Protein AF-A0A0F9CRC6-F1 (afdb_monomer)

pLDDT: mean 71.69, std 10.72, range [43.25, 86.62]

Structure (mmCIF, N/CA/C/O backbone):
data_AF-A0A0F9CRC6-F1
#
_entry.id   AF-A0A0F9CRC6-F1
#
loop_
_atom_site.group_PDB
_atom_site.id
_atom_site.type_symbol
_atom_site.label_atom_id
_atom_site.label_alt_id
_atom_site.label_comp_id
_atom_site.label_asym_id
_atom_site.label_entity_id
_atom_site.label_seq_id
_atom_site.pdbx_PDB_ins_code
_atom_site.Cartn_x
_atom_site.Cartn_y
_atom_site.Cartn_z
_atom_site.occupancy
_atom_site.B_iso_or_equiv
_atom_site.auth_seq_id
_atom_site.auth_comp_id
_atom_site.auth_asym_id
_atom_site.auth_atom_id
_atom_site.pdbx_PDB_model_num
ATOM 1 N N . MET A 1 1 ? 8.644 -11.878 -14.365 1.00 49.72 1 MET A N 1
ATOM 2 C CA . MET A 1 1 ? 8.148 -12.415 -13.082 1.00 49.72 1 MET A CA 1
ATOM 3 C C . MET A 1 1 ? 7.237 -11.355 -12.499 1.00 49.72 1 MET A C 1
ATOM 5 O O . MET A 1 1 ? 7.742 -10.294 -12.184 1.00 49.72 1 MET A O 1
ATOM 9 N N . ASN A 1 2 ? 5.920 -11.559 -12.494 1.00 56.22 2 ASN A N 1
ATOM 10 C CA . ASN A 1 2 ? 5.007 -10.591 -11.883 1.00 56.22 2 ASN A CA 1
ATOM 11 C C . ASN A 1 2 ? 4.904 -10.937 -10.399 1.00 56.22 2 ASN A C 1
ATOM 13 O O . ASN A 1 2 ? 4.577 -12.079 -10.075 1.00 56.22 2 ASN A O 1
ATOM 17 N N . THR A 1 3 ? 5.234 -9.992 -9.525 1.00 62.75 3 THR A N 1
ATOM 18 C CA . THR A 1 3 ? 5.061 -10.164 -8.082 1.00 62.75 3 THR A CA 1
ATOM 19 C C . THR A 1 3 ? 3.919 -9.266 -7.649 1.00 62.75 3 THR A C 1
ATOM 21 O O . THR A 1 3 ? 4.014 -8.040 -7.750 1.00 62.75 3 THR A O 1
ATOM 24 N N . ASP A 1 4 ? 2.847 -9.897 -7.187 1.00 68.62 4 ASP A N 1
ATOM 25 C CA . ASP A 1 4 ? 1.664 -9.243 -6.652 1.00 68.62 4 ASP A CA 1
ATOM 26 C C . ASP A 1 4 ? 1.612 -9.518 -5.151 1.00 68.62 4 ASP A C 1
ATOM 28 O O . ASP A 1 4 ? 1.242 -10.608 -4.712 1.00 68.62 4 ASP A O 1
ATOM 32 N N . ILE A 1 5 ? 2.011 -8.537 -4.343 1.00 77.12 5 ILE A N 1
ATOM 33 C CA . ILE A 1 5 ? 1.794 -8.599 -2.897 1.00 77.12 5 ILE A CA 1
ATOM 34 C C . ILE A 1 5 ? 0.426 -7.988 -2.639 1.00 77.12 5 ILE A C 1
ATOM 36 O O . ILE A 1 5 ? 0.253 -6.785 -2.801 1.00 77.12 5 ILE A O 1
ATOM 40 N N . ASN A 1 6 ? -0.542 -8.799 -2.224 1.00 78.31 6 ASN A N 1
ATOM 41 C CA . ASN A 1 6 ? -1.858 -8.329 -1.803 1.00 78.31 6 ASN A CA 1
ATOM 42 C C . ASN A 1 6 ? -2.060 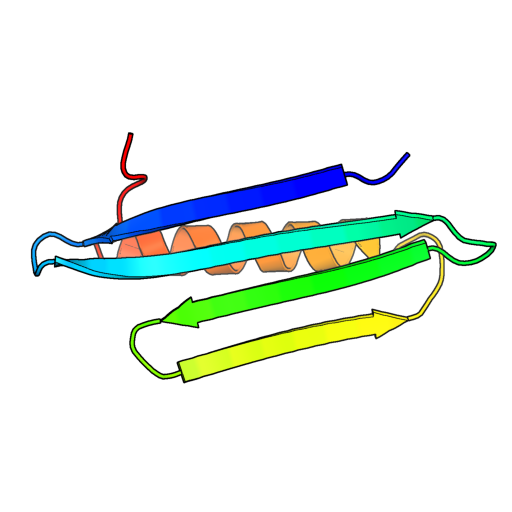-8.638 -0.321 1.00 78.31 6 ASN A C 1
ATOM 44 O O . ASN A 1 6 ? -1.973 -9.793 0.097 1.00 78.31 6 ASN A O 1
ATOM 48 N N . ILE A 1 7 ? -2.337 -7.609 0.475 1.00 81.62 7 ILE A N 1
ATOM 49 C CA . ILE A 1 7 ? -2.688 -7.764 1.882 1.00 81.62 7 ILE A CA 1
ATOM 50 C C . ILE A 1 7 ? -4.068 -7.161 2.105 1.00 81.62 7 ILE A C 1
ATOM 52 O O . ILE A 1 7 ? -4.291 -5.976 1.859 1.00 81.62 7 ILE A O 1
ATOM 56 N N . LYS A 1 8 ? -4.983 -7.978 2.630 1.00 81.88 8 LYS A N 1
ATOM 57 C CA . LYS A 1 8 ? -6.255 -7.526 3.192 1.00 81.88 8 LYS A CA 1
ATOM 58 C C . LYS A 1 8 ? -6.127 -7.414 4.706 1.00 81.88 8 LYS A C 1
ATOM 60 O O . LYS A 1 8 ? -5.574 -8.289 5.372 1.00 81.88 8 LYS A O 1
ATOM 65 N N . ILE A 1 9 ? -6.612 -6.307 5.241 1.00 83.81 9 ILE A N 1
ATOM 66 C CA . ILE A 1 9 ? -6.433 -5.917 6.634 1.00 83.81 9 ILE A CA 1
ATOM 67 C C . ILE A 1 9 ? -7.789 -5.439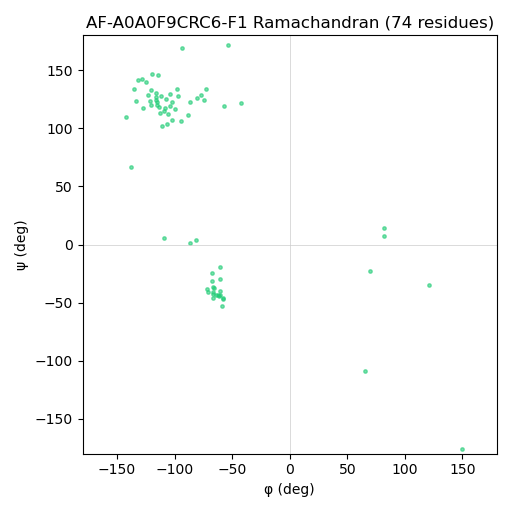 7.146 1.00 83.81 9 ILE A C 1
ATOM 69 O O . ILE A 1 9 ? -8.465 -4.671 6.464 1.00 83.81 9 ILE A O 1
ATOM 73 N N . GLN A 1 10 ? -8.199 -5.888 8.328 1.00 80.38 10 GLN A N 1
ATOM 74 C CA . GLN A 1 10 ? -9.498 -5.546 8.906 1.00 80.38 10 GLN A CA 1
ATOM 75 C C . GLN A 1 10 ? -9.300 -4.937 10.294 1.00 80.38 10 GLN A C 1
ATOM 77 O O . GLN A 1 10 ? -8.437 -5.376 11.055 1.00 80.38 10 GLN A O 1
ATOM 82 N N . ASN A 1 11 ? -10.066 -3.897 10.625 1.00 82.44 11 ASN A N 1
ATOM 83 C CA . ASN A 1 11 ? -10.077 -3.335 11.976 1.00 82.44 11 ASN A CA 1
ATOM 84 C C . ASN A 1 11 ? -11.203 -3.948 12.837 1.00 82.44 11 ASN A C 1
ATOM 86 O O . ASN A 1 11 ? -12.096 -4.630 12.331 1.00 82.44 11 ASN A O 1
ATOM 90 N N . LYS A 1 12 ? -11.184 -3.685 14.151 1.00 78.19 12 LYS A N 1
ATOM 91 C CA . LYS A 1 12 ? -12.197 -4.194 15.104 1.00 78.19 12 LYS A CA 1
ATOM 92 C C . LYS A 1 12 ? -13.635 -3.739 14.803 1.00 78.19 12 LYS A C 1
ATOM 94 O O . LYS A 1 12 ? -14.570 -4.369 15.275 1.00 78.19 12 LYS A O 1
ATOM 99 N N . GLU A 1 13 ? -13.809 -2.672 14.025 1.00 80.56 13 GLU A N 1
ATOM 100 C CA . GLU A 1 13 ? -15.117 -2.145 13.604 1.00 80.56 13 GLU A CA 1
ATOM 101 C C . GLU A 1 13 ? -15.645 -2.821 12.325 1.00 80.56 13 GLU A C 1
ATOM 103 O O . GLU A 1 13 ? -16.693 -2.440 11.812 1.00 80.56 13 GLU A O 1
ATOM 108 N N . GLY A 1 14 ? -14.910 -3.788 11.765 1.00 76.62 14 GLY A N 1
ATOM 109 C CA . GLY A 1 14 ? -15.283 -4.467 10.523 1.00 76.62 14 GLY A CA 1
ATOM 110 C C . GLY A 1 14 ? -14.919 -3.706 9.245 1.00 76.62 14 GLY A C 1
ATOM 111 O O . GLY A 1 14 ? -15.281 -4.143 8.155 1.00 76.62 14 GLY A O 1
ATOM 112 N N . ARG A 1 15 ? -14.184 -2.588 9.336 1.00 81.12 15 ARG A N 1
ATOM 113 C C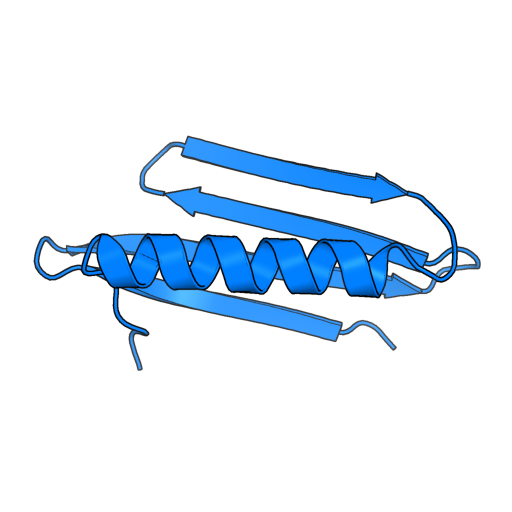A . ARG A 1 15 ? -13.700 -1.863 8.153 1.00 81.12 15 ARG A CA 1
ATOM 114 C C . ARG A 1 15 ? -12.569 -2.642 7.501 1.00 81.12 15 ARG A C 1
ATOM 116 O O . ARG A 1 15 ? -11.634 -3.069 8.177 1.00 81.12 15 ARG A O 1
ATOM 123 N N . ILE A 1 16 ? -12.644 -2.773 6.180 1.00 82.31 16 ILE A N 1
ATOM 124 C CA . ILE A 1 16 ? -11.655 -3.485 5.374 1.00 82.31 16 ILE A CA 1
ATOM 125 C C . ILE A 1 16 ? -10.785 -2.465 4.647 1.00 82.31 16 ILE A C 1
ATOM 127 O O . ILE A 1 16 ? -11.290 -1.562 3.973 1.00 82.31 16 ILE A O 1
ATOM 131 N N . ALA A 1 17 ? -9.476 -2.650 4.774 1.00 80.38 17 ALA A N 1
ATOM 132 C CA . ALA A 1 17 ? -8.480 -2.018 3.937 1.00 80.38 17 ALA A CA 1
ATOM 133 C C . ALA A 1 17 ? -7.749 -3.079 3.108 1.00 80.38 17 ALA A C 1
ATOM 135 O O . ALA A 1 17 ? -7.533 -4.204 3.567 1.00 80.38 17 ALA A O 1
ATOM 136 N N . SER A 1 18 ? -7.359 -2.735 1.885 1.00 81.88 18 SER A N 1
ATOM 137 C CA . SER A 1 18 ? -6.466 -3.577 1.091 1.00 81.88 18 SER A CA 1
ATOM 138 C C . SER A 1 18 ? -5.287 -2.770 0.573 1.00 81.88 18 SER A C 1
ATOM 140 O O . SER A 1 18 ? -5.409 -1.589 0.247 1.00 81.88 18 SER A O 1
ATOM 142 N N . LEU A 1 19 ? -4.129 -3.419 0.550 1.00 80.94 19 LEU A N 1
ATOM 143 C CA . LEU A 1 19 ? -2.886 -2.863 0.050 1.00 80.94 19 LEU A CA 1
ATOM 144 C C . LEU A 1 19 ? -2.329 -3.842 -0.980 1.00 80.94 19 LEU A C 1
ATOM 146 O O . LEU A 1 19 ? -2.068 -4.999 -0.651 1.00 80.94 19 LEU A O 1
ATOM 150 N N . SER A 1 20 ? -2.202 -3.401 -2.229 1.00 79.31 20 SER A N 1
ATOM 151 C CA . SER A 1 20 ? -1.663 -4.225 -3.316 1.00 79.31 20 SER A CA 1
ATOM 152 C C . SER A 1 20 ? -0.434 -3.562 -3.915 1.00 79.31 20 SER A C 1
ATOM 154 O O . SER A 1 20 ? -0.552 -2.452 -4.425 1.00 79.31 20 SER A O 1
ATOM 156 N N . LEU A 1 21 ? 0.715 -4.234 -3.875 1.00 80.12 21 LEU A N 1
ATOM 157 C CA . LEU A 1 21 ? 1.915 -3.855 -4.612 1.00 80.12 21 LEU A CA 1
ATOM 158 C C . LEU A 1 21 ? 2.035 -4.770 -5.829 1.00 80.12 21 LEU A C 1
ATOM 160 O O . LEU A 1 21 ? 2.341 -5.954 -5.699 1.00 80.12 21 LEU A O 1
ATOM 164 N N . ILE A 1 22 ? 1.755 -4.206 -6.997 1.00 77.06 22 ILE A N 1
ATOM 165 C CA . ILE A 1 22 ? 1.756 -4.904 -8.281 1.00 77.06 22 ILE A CA 1
ATOM 166 C C . ILE A 1 22 ? 3.039 -4.539 -9.006 1.00 77.06 22 ILE A C 1
ATOM 168 O O . ILE A 1 22 ? 3.283 -3.359 -9.278 1.00 77.06 22 ILE A O 1
ATOM 172 N N . THR A 1 23 ? 3.835 -5.545 -9.355 1.00 72.94 23 THR A N 1
ATOM 173 C CA . THR A 1 23 ? 5.024 -5.373 -10.193 1.00 72.94 23 THR A CA 1
ATOM 174 C C . THR A 1 23 ? 4.865 -6.128 -11.499 1.00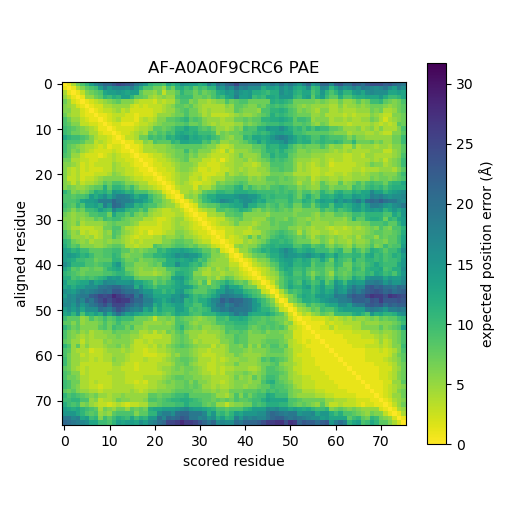 72.94 23 THR A C 1
ATOM 176 O O . THR A 1 23 ? 4.622 -7.332 -11.521 1.00 72.94 23 THR A O 1
ATOM 179 N N . CYS A 1 24 ? 5.007 -5.411 -12.610 1.00 68.62 24 CYS A N 1
ATOM 180 C CA . CYS A 1 24 ? 4.949 -5.996 -13.941 1.00 68.62 24 CYS A CA 1
ATOM 181 C C . CYS A 1 24 ? 6.237 -5.694 -14.705 1.00 68.62 24 CYS A C 1
ATOM 183 O O . CYS A 1 24 ? 6.642 -4.534 -14.818 1.00 68.62 24 CYS A O 1
ATOM 185 N N . PHE A 1 25 ? 6.856 -6.735 -15.262 1.00 66.06 25 PHE A N 1
ATOM 186 C CA . PHE A 1 25 ? 8.075 -6.622 -16.061 1.00 66.06 25 PHE A CA 1
ATOM 187 C C . PHE A 1 25 ? 7.730 -6.846 -17.537 1.00 66.06 25 PHE A C 1
ATOM 189 O O . PHE A 1 25 ? 7.494 -7.975 -17.960 1.00 66.06 25 PHE A O 1
ATOM 196 N N . SER A 1 26 ? 7.675 -5.760 -18.317 1.00 59.75 26 SER A N 1
ATOM 197 C CA . SER A 1 26 ? 7.387 -5.786 -19.765 1.00 59.75 26 SER A CA 1
ATOM 198 C C . SER A 1 26 ? 8.305 -4.812 -20.515 1.00 59.75 26 SER A C 1
ATOM 200 O O . SER A 1 26 ? 7.876 -3.747 -20.955 1.00 59.75 26 SER A O 1
ATOM 202 N N . GLY A 1 27 ? 9.613 -5.097 -20.548 1.00 61.19 27 GLY A N 1
ATOM 203 C CA . GLY A 1 27 ? 10.648 -4.200 -21.104 1.00 61.19 27 GLY A CA 1
ATOM 204 C C . GLY A 1 27 ? 10.915 -2.927 -20.279 1.00 61.19 27 GLY A C 1
ATOM 205 O O . GLY A 1 27 ? 12.003 -2.373 -20.327 1.00 61.19 27 GLY A O 1
ATOM 206 N N . THR A 1 28 ? 9.948 -2.507 -19.462 1.00 59.97 28 THR A N 1
ATOM 207 C CA . THR A 1 28 ? 10.055 -1.514 -18.387 1.00 59.97 28 THR A CA 1
ATOM 208 C C . THR A 1 28 ? 9.402 -2.089 -17.131 1.00 59.97 28 THR A C 1
ATOM 210 O O . THR A 1 28 ? 8.383 -2.785 -17.224 1.00 59.97 28 THR A O 1
ATOM 213 N N . THR A 1 29 ? 9.990 -1.826 -15.962 1.00 65.75 29 THR A N 1
ATOM 214 C CA . THR A 1 29 ? 9.381 -2.178 -14.674 1.00 65.75 29 THR A CA 1
ATOM 215 C C . THR A 1 29 ? 8.245 -1.200 -14.393 1.00 65.75 29 THR A C 1
ATOM 217 O O . THR A 1 29 ? 8.430 0.017 -14.415 1.00 65.75 29 THR A O 1
ATOM 220 N N . LYS A 1 30 ? 7.043 -1.727 -14.170 1.00 68.19 30 LYS A N 1
ATOM 221 C CA . LYS A 1 30 ? 5.879 -0.950 -13.734 1.00 68.19 30 LYS A CA 1
ATOM 222 C C . LYS A 1 30 ? 5.546 -1.365 -12.318 1.00 68.19 30 LYS A C 1
ATOM 224 O O . LYS A 1 30 ? 5.369 -2.558 -12.072 1.00 68.19 30 LYS A O 1
ATOM 229 N N . VAL A 1 31 ? 5.435 -0.387 -11.426 1.00 68.56 31 VAL A N 1
ATOM 230 C CA . VAL A 1 31 ? 5.056 -0.618 -10.034 1.00 68.56 31 VAL A CA 1
ATOM 231 C C . VAL A 1 31 ? 3.784 0.163 -9.736 1.00 68.56 31 VAL A C 1
ATOM 233 O O . VAL A 1 31 ? 3.630 1.320 -10.136 1.00 68.56 31 VAL A O 1
ATOM 236 N N . SER A 1 32 ? 2.813 -0.485 -9.105 1.00 69.06 32 SER A N 1
ATOM 237 C CA . SER A 1 32 ? 1.570 0.158 -8.684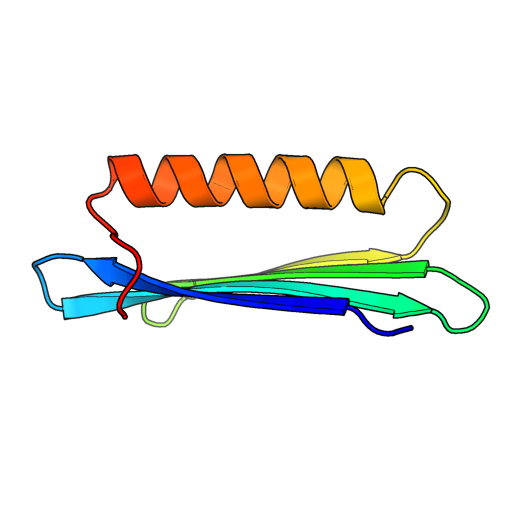 1.00 69.06 32 SER A CA 1
ATOM 238 C C . SER A 1 32 ? 1.243 -0.228 -7.251 1.00 69.06 32 SER A C 1
ATOM 240 O O . SER A 1 32 ? 1.115 -1.413 -6.957 1.00 69.06 32 SER A O 1
ATOM 242 N N . LEU A 1 33 ? 1.087 0.777 -6.388 1.00 72.88 33 LEU A N 1
ATOM 243 C CA . LEU A 1 33 ? 0.565 0.621 -5.036 1.00 72.88 33 LEU A CA 1
ATOM 244 C C . LEU A 1 33 ? -0.909 1.031 -5.039 1.00 72.88 33 LEU A C 1
ATOM 246 O O . LEU A 1 33 ? -1.256 2.178 -5.327 1.00 72.88 33 LEU A O 1
ATOM 250 N N . ILE A 1 34 ? -1.785 0.080 -4.744 1.00 71.94 34 ILE A N 1
ATOM 251 C CA . ILE A 1 34 ? -3.228 0.298 -4.658 1.00 71.94 34 ILE A CA 1
ATOM 252 C C . ILE A 1 34 ? -3.622 0.221 -3.192 1.00 71.94 34 ILE A C 1
ATOM 254 O O . ILE A 1 34 ? -3.466 -0.828 -2.567 1.00 71.94 34 ILE A O 1
ATOM 258 N N . TYR A 1 35 ? -4.142 1.327 -2.668 1.00 77.81 35 TYR A N 1
ATOM 259 C CA . TYR A 1 35 ? -4.733 1.408 -1.343 1.00 77.81 35 TYR A CA 1
ATOM 260 C C . TYR A 1 35 ? -6.251 1.541 -1.448 1.00 77.81 35 TYR A C 1
ATOM 262 O O . TYR A 1 35 ? -6.766 2.459 -2.090 1.00 77.81 35 TYR A O 1
ATOM 270 N N . TYR A 1 36 ? -6.952 0.632 -0.782 1.00 76.94 36 TYR A N 1
ATOM 271 C CA . TYR A 1 36 ? -8.402 0.626 -0.648 1.00 76.94 36 TYR A CA 1
ATOM 272 C C . TYR A 1 36 ? -8.769 0.798 0.827 1.00 76.94 36 TYR A C 1
ATOM 274 O O . TYR A 1 36 ? -8.274 0.040 1.656 1.00 76.94 36 TYR A O 1
ATOM 282 N N . GLU A 1 37 ? -9.666 1.726 1.159 1.00 72.81 37 GLU A N 1
ATOM 283 C CA . GLU A 1 37 ? -10.290 1.848 2.488 1.00 72.81 37 GLU A CA 1
ATOM 284 C C . GLU A 1 37 ? -11.762 2.244 2.328 1.00 72.81 37 GLU A C 1
ATOM 286 O O . GLU A 1 37 ? -12.086 3.371 1.939 1.00 72.81 37 GLU A O 1
ATOM 291 N N . GLY A 1 38 ? -12.685 1.326 2.626 1.00 72.69 38 GLY A N 1
ATOM 292 C CA . GLY A 1 38 ? -14.121 1.598 2.496 1.00 72.69 38 GLY A CA 1
ATOM 293 C C . GLY A 1 38 ? -14.546 1.823 1.042 1.00 72.69 38 GLY A C 1
ATOM 294 O O . GLY A 1 38 ? -14.576 0.872 0.286 1.00 72.69 38 GLY A O 1
ATOM 295 N N . ASN A 1 39 ? -14.890 3.054 0.647 1.00 67.44 39 ASN A N 1
ATOM 296 C CA . ASN A 1 39 ? -15.202 3.422 -0.751 1.00 67.44 39 ASN A CA 1
ATOM 297 C C . ASN A 1 39 ? -14.109 4.297 -1.394 1.00 67.44 39 ASN A C 1
ATOM 299 O O . ASN A 1 39 ? -14.291 4.809 -2.499 1.00 67.44 39 ASN A O 1
ATOM 303 N N . LYS A 1 40 ? -12.990 4.528 -0.695 1.00 68.81 40 LYS A N 1
ATOM 304 C CA . LYS A 1 40 ? -11.888 5.358 -1.188 1.00 68.81 40 LYS A CA 1
ATOM 305 C C . LYS A 1 40 ? -10.807 4.477 -1.798 1.00 68.81 40 LYS A C 1
ATOM 307 O O . LYS A 1 40 ? -10.313 3.557 -1.152 1.00 68.81 40 LYS A O 1
ATOM 312 N N . ASN A 1 41 ? -10.437 4.817 -3.028 1.00 65.44 41 ASN A N 1
ATOM 313 C CA . ASN A 1 41 ? -9.354 4.199 -3.777 1.00 65.44 41 ASN A CA 1
ATOM 314 C C . ASN A 1 41 ? -8.256 5.226 -4.010 1.00 65.44 41 ASN A C 1
ATOM 316 O O . ASN A 1 41 ? -8.494 6.232 -4.679 1.00 65.44 41 ASN A O 1
ATOM 320 N N . THR A 1 42 ? -7.056 4.946 -3.515 1.00 67.06 42 THR A N 1
ATOM 321 C CA . THR A 1 42 ? -5.861 5.711 -3.864 1.00 67.06 42 THR A CA 1
ATOM 322 C C . THR A 1 42 ? -4.933 4.805 -4.652 1.00 67.06 42 THR A C 1
ATOM 324 O O . THR A 1 42 ? -4.500 3.763 -4.162 1.00 67.06 42 THR A O 1
ATOM 327 N N . VAL A 1 43 ? -4.655 5.185 -5.897 1.00 64.12 43 VAL A N 1
ATOM 328 C CA . VAL A 1 43 ? -3.769 4.428 -6.781 1.00 64.12 43 VAL A CA 1
ATOM 329 C C . VAL A 1 43 ? -2.517 5.249 -7.035 1.00 64.12 43 VAL A C 1
ATOM 331 O O . VAL A 1 43 ? -2.570 6.266 -7.725 1.00 64.12 43 VAL A O 1
ATOM 334 N N . TYR A 1 44 ? -1.39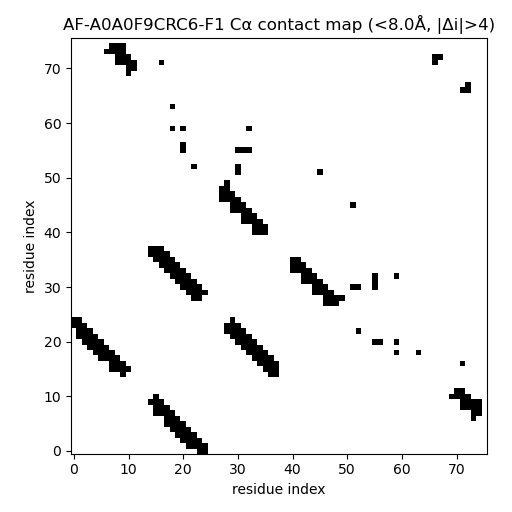0 4.768 -6.533 1.00 63.72 44 TYR A N 1
ATOM 335 C CA . TYR A 1 44 ? -0.076 5.309 -6.842 1.00 63.72 44 TYR A CA 1
ATOM 336 C C . TYR A 1 44 ? 0.500 4.493 -8.001 1.00 63.72 44 TYR A C 1
ATOM 338 O O . TYR A 1 44 ? 0.848 3.322 -7.844 1.00 63.72 44 TYR A O 1
ATOM 346 N N . LYS A 1 45 ? 0.525 5.078 -9.205 1.00 60.28 45 LYS A N 1
ATOM 347 C CA . LYS A 1 45 ? 1.120 4.455 -10.397 1.00 60.28 45 LYS A CA 1
ATOM 348 C C . LYS A 1 45 ? 2.462 5.107 -10.674 1.00 60.28 45 LYS A C 1
ATOM 350 O O . LYS A 1 45 ? 2.488 6.290 -10.999 1.00 60.28 45 LYS A O 1
ATOM 355 N N . SER A 1 46 ? 3.538 4.328 -10.649 1.00 57.47 46 SER A N 1
ATOM 356 C CA . SER A 1 46 ? 4.837 4.790 -11.127 1.00 57.47 46 SER A CA 1
ATOM 357 C C . SER A 1 46 ? 5.277 3.971 -12.343 1.00 57.47 46 SER A C 1
ATOM 359 O O . SER A 1 46 ? 5.253 2.735 -12.346 1.00 57.47 46 SER A O 1
ATOM 361 N N . LYS A 1 47 ? 5.610 4.673 -13.431 1.00 49.91 47 LYS A N 1
ATOM 362 C CA . LYS A 1 47 ? 6.178 4.098 -14.657 1.00 49.91 47 LYS A CA 1
ATOM 363 C C . LYS A 1 47 ? 7.657 4.471 -14.689 1.00 49.91 47 LYS A C 1
ATOM 365 O O . LYS A 1 47 ? 7.954 5.641 -14.899 1.00 49.91 47 LYS A O 1
ATOM 370 N N . GLY A 1 48 ? 8.570 3.510 -14.549 1.00 48.56 48 GLY A N 1
ATOM 371 C CA . GLY A 1 48 ? 9.989 3.783 -14.786 1.00 48.56 48 GLY A CA 1
ATOM 372 C C . GLY A 1 48 ? 10.964 2.953 -13.958 1.00 48.56 48 GLY A C 1
ATOM 373 O O . GLY A 1 48 ? 10.581 2.053 -13.233 1.00 48.56 48 GLY A O 1
ATOM 374 N N . PHE A 1 49 ? 12.232 3.282 -14.135 1.00 47.41 49 PHE A N 1
ATOM 375 C CA . PHE A 1 49 ? 13.472 2.529 -13.950 1.00 47.41 49 PHE A CA 1
ATOM 376 C C . PHE A 1 49 ? 13.751 1.835 -12.594 1.00 47.41 49 PHE A C 1
ATOM 378 O O . PHE A 1 49 ? 13.049 2.005 -11.602 1.00 47.41 49 PHE A O 1
ATOM 385 N N . PHE A 1 50 ? 14.822 1.024 -12.581 1.00 43.25 50 PHE A N 1
ATOM 386 C CA . PHE A 1 50 ? 15.475 0.478 -11.378 1.00 43.25 50 PHE A CA 1
ATOM 387 C C . PHE A 1 50 ? 15.590 1.580 -10.300 1.00 43.25 50 PHE A C 1
ATOM 389 O O . PHE A 1 50 ? 16.139 2.638 -10.586 1.00 43.25 50 PHE A O 1
ATOM 396 N N . GLY A 1 51 ? 15.006 1.354 -9.116 1.00 53.38 51 GLY A N 1
ATOM 397 C CA . GLY A 1 51 ? 14.809 2.350 -8.044 1.00 53.38 51 GLY A CA 1
ATOM 398 C C . GLY A 1 51 ? 13.333 2.546 -7.664 1.00 53.38 51 GLY A C 1
ATOM 399 O O . GLY A 1 51 ? 12.989 2.608 -6.492 1.00 53.38 51 GLY A O 1
ATOM 400 N N . ILE A 1 52 ? 12.417 2.462 -8.637 1.00 63.81 52 ILE A N 1
ATOM 401 C CA . ILE A 1 52 ? 10.972 2.656 -8.392 1.00 63.81 52 ILE A CA 1
ATOM 402 C C . ILE A 1 52 ? 10.354 1.536 -7.539 1.00 63.81 52 ILE A C 1
ATOM 404 O O . ILE A 1 52 ? 9.341 1.738 -6.871 1.00 63.81 52 ILE A O 1
ATOM 408 N N . TYR A 1 53 ? 10.951 0.342 -7.544 1.00 66.81 53 TYR A N 1
ATOM 409 C CA . TYR A 1 53 ? 10.507 -0.750 -6.678 1.00 66.81 53 TYR A CA 1
ATOM 410 C C . TYR A 1 53 ? 10.848 -0.503 -5.206 1.00 66.81 53 TYR A C 1
ATOM 412 O O . TYR A 1 53 ? 10.019 -0.797 -4.349 1.00 66.81 53 TYR A O 1
ATOM 420 N N . GLU A 1 54 ? 12.037 0.027 -4.912 1.00 69.69 54 GLU A N 1
ATOM 421 C CA . GLU A 1 54 ? 12.464 0.303 -3.537 1.00 69.69 54 GLU A CA 1
ATOM 422 C C . GLU A 1 54 ? 11.601 1.412 -2.929 1.00 69.69 54 GLU A C 1
ATOM 424 O O . GLU A 1 54 ? 11.022 1.197 -1.864 1.00 69.69 54 GLU A O 1
ATOM 429 N N . ASP A 1 55 ? 11.380 2.501 -3.672 1.00 68.38 55 ASP A N 1
ATOM 430 C CA . ASP A 1 55 ? 10.487 3.596 -3.272 1.00 68.38 55 ASP A CA 1
ATOM 431 C C . ASP A 1 55 ? 9.052 3.103 -3.017 1.00 68.38 55 ASP A C 1
ATOM 433 O O . ASP A 1 55 ? 8.439 3.394 -1.988 1.00 68.38 55 ASP A O 1
ATOM 437 N N . ALA A 1 56 ? 8.503 2.296 -3.932 1.00 71.56 56 ALA A N 1
ATOM 438 C CA . ALA A 1 56 ? 7.151 1.761 -3.787 1.00 71.56 56 ALA A CA 1
ATOM 439 C C . ALA A 1 56 ? 7.031 0.754 -2.630 1.00 71.56 56 ALA A C 1
ATOM 441 O O . ALA A 1 56 ? 5.975 0.651 -2.002 1.00 71.56 56 ALA A O 1
ATOM 442 N N . ASN A 1 57 ? 8.098 0.010 -2.338 1.00 76.75 57 ASN A N 1
ATOM 443 C CA . ASN A 1 57 ? 8.160 -0.896 -1.197 1.00 76.75 57 ASN A CA 1
ATOM 444 C C . ASN A 1 57 ? 8.256 -0.121 0.131 1.00 76.75 57 ASN A C 1
ATOM 446 O O . ASN A 1 57 ? 7.612 -0.494 1.112 1.00 76.75 57 ASN A O 1
ATOM 450 N N . GLU A 1 58 ? 9.000 0.986 0.174 1.00 79.00 58 GLU A N 1
ATOM 451 C CA . GLU A 1 58 ? 9.039 1.885 1.332 1.00 79.00 58 GLU A CA 1
ATOM 452 C C . GLU A 1 58 ? 7.671 2.537 1.589 1.00 79.00 58 GLU A C 1
ATOM 454 O O . GLU A 1 58 ? 7.181 2.554 2.725 1.00 79.00 58 GLU A O 1
ATOM 459 N N . GLU A 1 59 ? 6.996 2.996 0.532 1.00 74.75 59 GLU A N 1
ATOM 460 C CA . GLU A 1 59 ? 5.654 3.575 0.626 1.00 74.75 59 GLU A CA 1
ATOM 461 C C . GLU A 1 59 ? 4.602 2.528 1.039 1.00 74.75 59 GLU A C 1
ATOM 463 O O . GLU A 1 59 ? 3.719 2.817 1.859 1.00 74.75 59 GLU A O 1
ATOM 468 N N . PHE A 1 60 ? 4.737 1.284 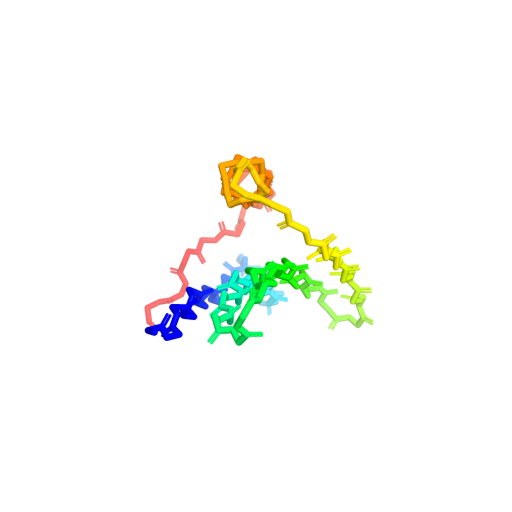0.561 1.00 82.06 60 PHE A N 1
ATOM 469 C CA . PHE A 1 60 ? 3.938 0.142 1.012 1.00 82.06 60 PHE A CA 1
ATOM 470 C C . PHE A 1 60 ? 4.101 -0.088 2.519 1.00 82.06 60 PHE A C 1
ATOM 472 O O . PHE A 1 60 ? 3.106 -0.112 3.249 1.00 82.06 60 PHE A O 1
ATOM 479 N N . ASN A 1 61 ? 5.341 -0.194 3.008 1.00 83.06 61 ASN A N 1
ATOM 480 C CA . ASN A 1 61 ? 5.627 -0.420 4.427 1.00 83.06 61 ASN A CA 1
ATOM 481 C C . ASN A 1 61 ? 5.128 0.739 5.297 1.00 83.06 61 ASN A C 1
ATOM 483 O O . ASN A 1 61 ? 4.472 0.521 6.317 1.00 83.06 61 ASN A O 1
ATOM 487 N N . THR A 1 62 ? 5.348 1.978 4.859 1.00 83.88 62 THR A N 1
ATOM 488 C CA . THR A 1 62 ? 4.861 3.175 5.554 1.00 83.88 62 THR A CA 1
ATOM 489 C C . THR A 1 62 ? 3.334 3.190 5.651 1.00 83.88 62 THR A C 1
ATOM 491 O O . THR A 1 62 ? 2.769 3.504 6.704 1.00 83.88 62 THR A O 1
ATOM 494 N N . THR A 1 63 ? 2.640 2.834 4.568 1.00 80.81 63 THR A N 1
ATOM 495 C CA . THR A 1 63 ? 1.172 2.757 4.543 1.00 80.81 63 THR A CA 1
ATOM 496 C C . THR A 1 63 ? 0.661 1.631 5.439 1.00 80.81 63 THR A C 1
ATOM 498 O O . THR A 1 63 ? -0.291 1.826 6.198 1.00 80.81 63 THR A O 1
ATOM 501 N N . PHE A 1 64 ? 1.329 0.479 5.426 1.00 83.31 64 PHE A N 1
ATOM 502 C CA . PHE A 1 64 ? 1.010 -0.654 6.287 1.00 83.31 64 PHE A CA 1
ATOM 503 C C . PHE A 1 64 ? 1.152 -0.315 7.781 1.00 83.31 64 PHE A C 1
ATOM 505 O O . PHE A 1 64 ? 0.246 -0.594 8.569 1.00 83.31 64 PHE A O 1
ATOM 512 N N . GLU A 1 65 ? 2.224 0.371 8.179 1.00 84.75 65 GLU A N 1
ATOM 513 C CA . GLU A 1 65 ? 2.423 0.817 9.565 1.00 84.75 65 GLU A CA 1
ATOM 514 C C . GLU A 1 65 ? 1.389 1.868 10.001 1.00 84.75 65 GLU A C 1
ATOM 516 O O . GLU A 1 65 ? 0.885 1.828 11.129 1.00 84.75 65 GLU A O 1
ATOM 521 N N . LYS A 1 66 ? 0.990 2.783 9.105 1.00 83.88 66 LYS A N 1
ATOM 522 C CA . LYS A 1 66 ? -0.126 3.713 9.367 1.00 83.88 66 LYS A CA 1
ATOM 523 C C . LYS A 1 66 ? -1.436 2.963 9.622 1.00 83.88 66 LYS A C 1
ATOM 525 O O . LYS A 1 66 ? -2.188 3.347 10.518 1.00 83.88 66 LYS A O 1
ATOM 530 N N . LEU A 1 67 ? -1.707 1.893 8.873 1.00 81.88 67 LEU A N 1
ATOM 531 C CA . LEU A 1 67 ? -2.899 1.060 9.055 1.00 81.88 67 LEU A CA 1
ATOM 532 C C . LEU A 1 67 ? -2.881 0.314 10.392 1.00 81.88 67 LEU A C 1
ATOM 534 O O . LEU A 1 67 ? -3.884 0.339 11.107 1.00 81.88 67 LEU A O 1
ATOM 538 N N . LYS A 1 68 ? -1.732 -0.239 10.795 1.00 83.31 68 LYS A N 1
ATOM 539 C CA . LYS A 1 68 ? -1.567 -0.834 12.132 1.00 83.31 68 LYS A CA 1
ATOM 540 C C . LYS A 1 68 ? -1.859 0.163 13.250 1.00 83.31 68 LYS A C 1
ATOM 542 O O . LYS A 1 68 ? -2.617 -0.155 14.163 1.00 83.31 68 LYS A O 1
ATOM 547 N N . LYS A 1 69 ? -1.328 1.390 13.160 1.00 86.62 69 LYS A N 1
ATOM 548 C CA . LYS A 1 69 ? -1.602 2.465 14.137 1.00 86.62 69 LYS A CA 1
ATOM 549 C C . LYS A 1 69 ? -3.088 2.838 14.209 1.00 86.62 69 LYS A C 1
ATOM 551 O O . LYS A 1 69 ? -3.563 3.225 15.269 1.00 86.62 69 LYS A O 1
ATOM 556 N N . LYS A 1 70 ? -3.828 2.685 13.107 1.00 80.62 70 LYS A N 1
ATOM 557 C CA . LYS A 1 70 ? -5.290 2.859 13.037 1.00 80.62 70 LYS A CA 1
ATOM 558 C C . LYS A 1 70 ? -6.087 1.630 13.514 1.00 80.62 70 LYS A C 1
ATOM 560 O O . LYS A 1 70 ? -7.311 1.626 13.414 1.00 80.62 70 LYS A O 1
ATOM 565 N N . GLY A 1 71 ? -5.424 0.585 14.011 1.00 83.06 71 GLY A N 1
ATOM 566 C CA . GLY A 1 71 ? -6.071 -0.622 14.527 1.00 83.06 71 GLY A CA 1
ATOM 567 C C . GLY A 1 71 ? -6.487 -1.637 13.460 1.00 83.06 71 GLY A C 1
ATOM 568 O O . GLY A 1 71 ? -7.268 -2.538 13.765 1.00 83.06 71 GLY A O 1
ATOM 569 N N . PHE A 1 72 ? -5.990 -1.511 12.226 1.00 83.62 72 PHE A N 1
ATOM 570 C CA . PHE A 1 72 ? -6.145 -2.547 11.206 1.00 83.62 72 PHE A CA 1
ATOM 571 C C . PHE A 1 72 ? -5.101 -3.645 11.436 1.00 83.62 72 PHE A C 1
ATOM 573 O O . PHE A 1 72 ? -3.901 -3.374 11.489 1.00 83.62 72 PHE A O 1
ATOM 580 N N . VAL A 1 73 ? -5.554 -4.892 11.547 1.00 79.38 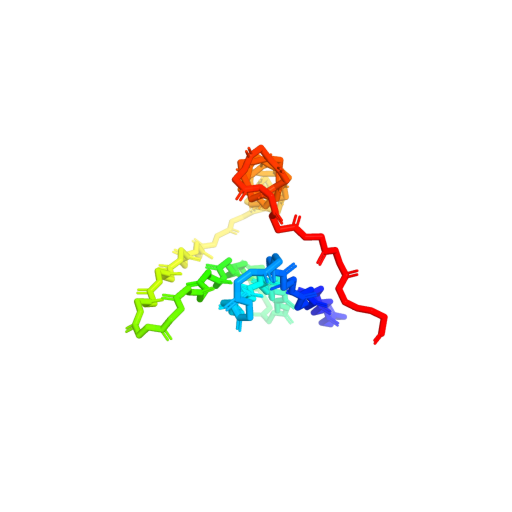73 VAL A N 1
ATOM 581 C CA . VAL A 1 73 ? -4.700 -6.079 11.687 1.00 79.38 73 VAL A CA 1
ATOM 582 C C . VAL A 1 73 ? -4.940 -7.041 10.530 1.00 79.38 73 VAL A C 1
ATOM 584 O O . VAL A 1 73 ? -6.038 -7.099 9.973 1.00 79.38 73 VAL A O 1
ATOM 587 N N . LYS A 1 74 ? -3.887 -7.746 10.104 1.00 68.06 74 LYS A N 1
ATOM 588 C CA . LYS A 1 74 ? -3.964 -8.680 8.974 1.00 68.06 74 LYS A CA 1
ATOM 589 C C . LYS A 1 74 ? -5.052 -9.712 9.281 1.00 68.06 74 LYS A C 1
ATOM 591 O O . LYS A 1 74 ? -4.943 -10.408 10.287 1.00 68.06 74 LYS A O 1
ATOM 596 N N . SER A 1 75 ? -6.087 -9.767 8.443 1.00 55.91 75 SER A N 1
ATOM 597 C CA . SER A 1 75 ? -7.092 -10.825 8.547 1.00 55.91 75 SER A CA 1
ATOM 598 C C . SER A 1 75 ? -6.484 -12.089 7.941 1.00 55.91 75 SER A C 1
ATOM 600 O O . SER A 1 75 ? -5.892 -12.008 6.860 1.00 55.91 75 SER A O 1
ATOM 602 N N . LEU A 1 76 ? -6.532 -13.192 8.691 1.00 50.44 76 LEU A N 1
ATOM 603 C CA . LEU A 1 76 ? -6.054 -14.517 8.279 1.00 50.44 76 LEU A CA 1
ATOM 604 C C . LEU A 1 76 ? -6.904 -15.079 7.135 1.00 50.44 76 LEU A C 1
ATOM 606 O O . LEU A 1 76 ? -8.142 -14.905 7.188 1.00 50.44 76 LEU A O 1
#

Sequence (76 aa):
MNTDINIKIQNKEGRIASLSLITCFSGTTKVSLIYYEGNKNTVYKSKGFFGIYEDANEEFNTTFEKLKKKGFVKSL

Mean predicted aligned error: 7.89 Å

Foldseek 3Di:
DWDWDKFWWAAPVGWIKIWIWTWDDDVWTKTWIWIDTDPDIDIDTDTGDDPVSVVNVVVSVVVVVVCVVVRIGTDD

Solvent-accessible surface area (backbone atoms only — not comparable to full-atom values): 4300 Å² total; per-residue (Å²): 119,71,51,72,52,72,47,55,26,35,27,94,86,70,51,52,34,36,43,31,43,40,36,43,68,73,101,49,48,34,40,33,44,38,40,38,48,82,93,47,77,50,74,49,77,50,84,47,62,96,61,49,62,59,56,52,48,51,52,48,52,54,52,52,52,53,38,43,77,71,51,31,42,76,59,130

Radius of gyration: 13.11 Å; Cα contacts (8 Å, |Δi|>4): 137; chains: 1; bounding box: 31×20×36 Å

Secondary structure (DSSP, 8-state):
--EEEEEEEEETT--EEEEEEEEEEESEEEEEEEEEETTEEEEEEEE-STTHHHHHHHHHHHHHHHHHHTTEEE--

Nearest PDB structures (foldseek):
  2een-assembly1_A  TM=4.631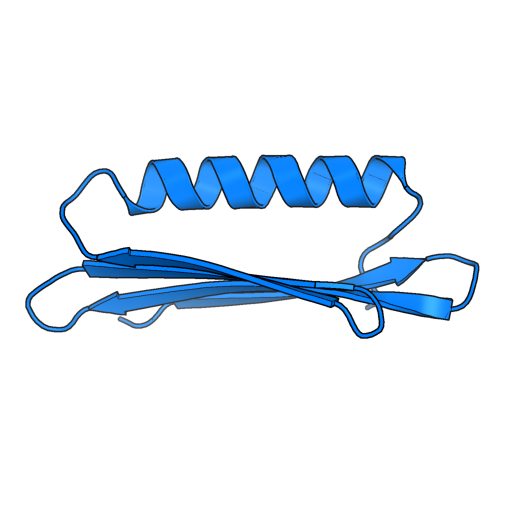E-01  e=1.365E+00  Pyrococcus horikoshii
  3aza-assembly1_B  TM=4.225E-01  e=6.752E-01  Plasmodium falciparum
  7krw-assembly3_A  TM=4.150E-01  e=4.964E+00  Escherichia coli K-12
  3dob-assembly2_B  TM=3.670E-01  e=3.702E+00  Caenorhabditis elegans
  4r5g-assembly2_B-2  TM=4.095E-01  e=7.486E+00  Escherichia coli K-12

Organism: NCBI:txid412755